Protein AF-A0A5A7VYD6-F1 (afdb_monomer)

pLDDT: mean 73.76, std 12.87, range [40.0, 91.5]

Radius of gyration: 18.4 Å; Cα contacts (8 Å, |Δi|>4): 69; chains: 1; bounding box: 44×25×55 Å

Solvent-accessible surface area (backbone atoms only — not comparable to full-atom values): 7559 Å² total; per-residue (Å²): 104,70,68,56,53,49,51,50,34,57,55,44,69,50,92,60,82,88,51,43,76,74,49,52,60,58,48,55,53,50,49,51,51,53,53,49,54,49,49,53,53,52,52,50,49,53,53,51,52,60,78,46,64,91,51,83,87,81,89,77,80,77,60,70,67,58,56,51,52,51,51,52,34,45,53,50,28,48,52,48,45,53,50,47,53,72,77,47,54,94,91,58,84,72,48,61,68,50,50,34,50,43,48,32,35,46,49,53,34,52,48,54,53,49,53,50,49,53,52,49,49,56,53,46,54,52,52,52,64,74,75,106

Foldseek 3Di:
DLVVLVVLLVVLQDPPQPCLVVVVVVLVVVVVVLVVVLVVLVVVLVVVCVVLVVFDDDDDDDDPVLVVVLVVLVVLLCVLVVVLPVVAPPPDDSGRSSVSNNSSSVSNNSVSVSVVSVVRSVVRVVVSVVRD

Mean predicted aligned error: 9.63 Å

Sequence (132 aa):
MAVADVAVAVYSWLPLRSHSQVVLMPMALITMAILFAGFILVAYHHWVVWSVKDFPPVRVSLPRAYWLACVVSLLYFLAVFVGGAFYYPSGVDLGPAVGLRIFSSGSLFLCLMSLGFVQWLGLRLRAYRAAA

Secondary structure (DSSP, 8-state):
-HHHHHHHHHHHTS--TTSHHHHHHHHHHHHHHHHHHHHHHHHHHHHHHHHTTTSPPP-----HHHHHHHHHHHHHHHHHHHHHHHHS-TTS---HHHHHHHHHHHHHHHHHHHHHHHHHHHHHHHHHHHH-

Nearest PDB structures (foldseek):
  9c12-assembly1_A  TM=4.693E-01  e=7.414E+00  Homo sapiens

Structure (mmCIF, N/CA/C/O backbone):
data_AF-A0A5A7VYD6-F1
#
_entry.id   AF-A0A5A7VYD6-F1
#
loop_
_atom_site.group_PDB
_atom_site.id
_atom_site.type_symbol
_atom_site.label_atom_id
_atom_site.label_alt_id
_atom_site.label_comp_id
_atom_site.label_asym_id
_atom_site.label_entity_id
_atom_site.label_seq_id
_atom_site.pdbx_PDB_ins_code
_atom_site.Cartn_x
_atom_site.Cartn_y
_atom_site.Cartn_z
_atom_site.occupancy
_atom_site.B_iso_or_equiv
_atom_site.auth_seq_id
_atom_site.auth_comp_id
_atom_site.auth_asym_id
_atom_site.auth_atom_id
_atom_site.pdbx_PDB_model_num
ATOM 1 N N . MET A 1 1 ? 9.936 -3.540 8.281 1.00 45.69 1 MET A N 1
ATOM 2 C CA . MET A 1 1 ? 8.789 -2.689 7.900 1.00 45.69 1 MET A CA 1
ATOM 3 C C . MET A 1 1 ? 7.539 -3.554 7.791 1.00 45.69 1 MET A C 1
ATOM 5 O O . MET A 1 1 ? 6.897 -3.707 8.810 1.00 45.69 1 MET A O 1
ATOM 9 N N . ALA A 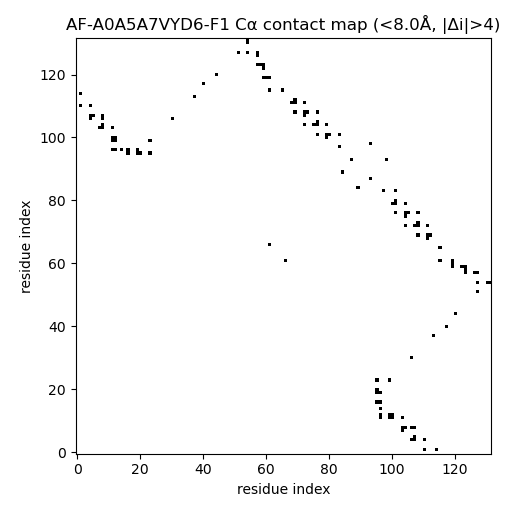1 2 ? 7.297 -4.287 6.694 1.00 40.00 2 ALA A N 1
ATOM 10 C CA . ALA A 1 2 ? 6.086 -5.115 6.543 1.00 40.00 2 ALA A CA 1
ATOM 11 C C . ALA A 1 2 ? 5.839 -6.145 7.671 1.00 40.00 2 ALA A C 1
ATOM 13 O O . ALA A 1 2 ? 4.720 -6.269 8.146 1.00 40.00 2 ALA A O 1
ATOM 14 N N . VAL A 1 3 ? 6.875 -6.844 8.154 1.00 41.59 3 VAL A N 1
ATOM 15 C CA . VAL A 1 3 ? 6.740 -7.781 9.294 1.00 41.59 3 VAL A CA 1
ATOM 16 C C . VAL A 1 3 ? 6.398 -7.051 10.598 1.00 41.59 3 VAL A C 1
ATOM 18 O O . VAL A 1 3 ? 5.627 -7.561 11.403 1.00 41.59 3 VAL A O 1
ATOM 21 N N . ALA A 1 4 ? 6.935 -5.843 10.788 1.00 46.03 4 ALA A N 1
ATOM 22 C CA . ALA A 1 4 ? 6.626 -5.01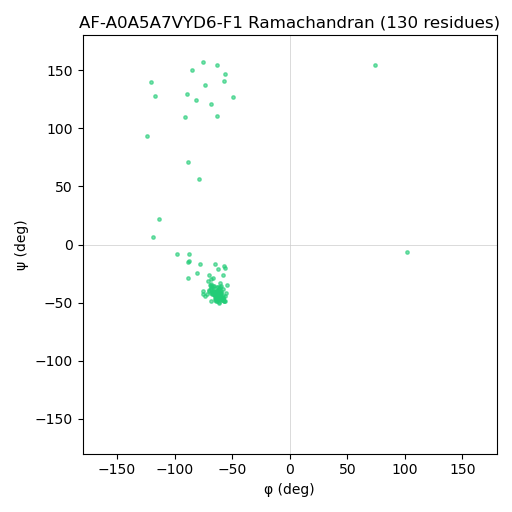5 11.949 1.00 46.03 4 ALA A CA 1
ATOM 23 C C . ALA A 1 4 ? 5.187 -4.484 11.873 1.00 46.03 4 ALA A C 1
ATOM 25 O O . ALA A 1 4 ? 4.485 -4.531 12.873 1.00 46.03 4 ALA A O 1
ATOM 26 N N . ASP A 1 5 ? 4.709 -4.090 10.690 1.00 48.62 5 ASP A N 1
ATOM 27 C CA . ASP A 1 5 ? 3.317 -3.669 10.497 1.00 48.62 5 ASP A CA 1
ATOM 28 C C . ASP A 1 5 ? 2.330 -4.825 10.656 1.00 48.62 5 ASP A C 1
ATOM 30 O O . ASP A 1 5 ? 1.264 -4.639 11.231 1.00 48.62 5 ASP A O 1
ATOM 34 N N . VAL A 1 6 ? 2.694 -6.037 10.221 1.00 49.81 6 VAL A N 1
ATOM 35 C CA . VAL A 1 6 ? 1.905 -7.249 10.484 1.00 49.81 6 VAL A CA 1
ATOM 36 C C . VAL A 1 6 ? 1.881 -7.556 11.981 1.00 49.81 6 VAL A C 1
ATOM 38 O O . VAL A 1 6 ? 0.815 -7.839 12.517 1.00 49.81 6 VAL A O 1
ATOM 41 N N . ALA A 1 7 ? 3.011 -7.444 12.684 1.00 53.28 7 ALA A N 1
ATOM 42 C CA . ALA A 1 7 ? 3.059 -7.628 14.134 1.00 53.28 7 ALA A CA 1
ATOM 43 C C . ALA A 1 7 ? 2.221 -6.572 14.874 1.00 53.28 7 ALA A C 1
ATOM 45 O O . ALA A 1 7 ? 1.500 -6.912 15.807 1.00 53.28 7 ALA A O 1
ATOM 46 N N . VAL A 1 8 ? 2.249 -5.316 14.424 1.00 57.12 8 VAL A N 1
ATOM 47 C CA . VAL A 1 8 ? 1.426 -4.222 14.959 1.00 57.12 8 VAL A CA 1
ATOM 48 C C . VAL A 1 8 ? -0.058 -4.445 14.648 1.00 57.12 8 VAL A C 1
ATOM 50 O O . VAL A 1 8 ? -0.898 -4.248 15.524 1.00 57.12 8 VAL A O 1
ATOM 53 N N . ALA A 1 9 ? -0.397 -4.917 13.447 1.00 54.09 9 ALA A N 1
ATOM 54 C CA . ALA A 1 9 ? -1.762 -5.271 13.073 1.00 54.09 9 ALA A CA 1
ATOM 55 C C . ALA A 1 9 ? -2.289 -6.442 13.919 1.00 54.09 9 ALA A C 1
ATOM 57 O O . ALA A 1 9 ? -3.390 -6.356 14.455 1.00 54.09 9 ALA A O 1
ATOM 58 N N . VAL A 1 10 ? -1.491 -7.490 14.137 1.00 56.69 10 VAL A N 1
ATOM 59 C CA . VAL A 1 10 ? -1.844 -8.613 15.025 1.00 56.69 10 VAL A CA 1
ATOM 60 C C . VAL A 1 10 ? -1.962 -8.151 16.481 1.00 56.69 10 VAL A C 1
ATOM 62 O O . VAL A 1 10 ? -2.918 -8.512 17.165 1.00 56.69 10 VAL A O 1
ATOM 65 N N . TYR A 1 11 ? -1.050 -7.297 16.949 1.00 57.12 11 TYR A N 1
ATOM 66 C CA . TYR A 1 11 ? -1.092 -6.732 18.298 1.00 57.12 11 TYR A CA 1
ATOM 67 C C . TYR A 1 11 ? -2.344 -5.875 18.527 1.00 57.12 11 TYR A C 1
ATOM 69 O O . TYR A 1 11 ? -2.983 -5.976 19.570 1.00 57.12 11 TYR A O 1
ATOM 77 N N . SER A 1 12 ? -2.754 -5.091 17.527 1.00 55.88 12 SER A N 1
ATOM 78 C CA . SER A 1 12 ? -3.962 -4.257 17.580 1.00 55.88 12 SER A CA 1
ATOM 79 C C . SER A 1 12 ? -5.275 -5.055 17.675 1.00 55.88 12 SER A C 1
ATOM 81 O O . SER A 1 12 ? -6.308 -4.499 18.047 1.00 55.88 12 SER A O 1
ATOM 83 N N . TRP A 1 13 ? -5.237 -6.356 17.362 1.00 55.31 13 TRP A N 1
ATOM 84 C CA . TRP A 1 13 ? -6.364 -7.282 17.492 1.00 55.31 13 TRP A CA 1
ATOM 85 C C . TRP A 1 13 ? -6.460 -7.943 18.874 1.00 55.31 13 TRP A C 1
ATOM 87 O O . TRP A 1 13 ? -7.512 -8.497 19.205 1.00 55.31 13 TRP A O 1
ATOM 97 N N . LEU A 1 14 ? -5.406 -7.875 19.697 1.00 56.44 14 LEU A N 1
ATOM 98 C CA . LEU A 1 14 ? -5.434 -8.398 21.062 1.00 56.44 14 LEU A CA 1
ATOM 99 C C . LEU A 1 14 ? -6.279 -7.482 21.968 1.00 56.44 14 LEU A C 1
ATOM 101 O O . LEU A 1 14 ? -6.150 -6.258 21.904 1.00 56.44 14 LEU A O 1
ATOM 105 N N . PRO A 1 15 ? -7.134 -8.036 22.849 1.00 52.62 15 PRO A N 1
ATOM 106 C CA . PRO A 1 15 ? -8.046 -7.264 23.690 1.00 52.62 15 PRO A CA 1
ATOM 107 C C . PRO A 1 15 ? -7.319 -6.654 24.904 1.00 52.62 15 PRO A C 1
ATOM 109 O O . PRO A 1 15 ? -7.696 -6.873 26.053 1.00 52.62 15 PRO A O 1
ATOM 112 N N . LEU A 1 16 ? -6.268 -5.865 24.677 1.00 54.44 16 LEU A N 1
ATOM 113 C CA . LEU A 1 16 ? -5.538 -5.147 25.726 1.00 54.44 16 LEU A CA 1
ATOM 114 C C . LEU A 1 16 ? -6.184 -3.773 25.958 1.00 54.44 16 LEU A C 1
ATOM 116 O O . LEU A 1 16 ? -5.643 -2.723 25.616 1.00 54.44 16 LEU A O 1
ATOM 120 N N . ARG A 1 17 ? -7.382 -3.798 26.555 1.00 47.25 17 ARG A N 1
ATOM 121 C CA . ARG A 1 17 ? -8.229 -2.622 26.844 1.00 47.25 17 ARG A CA 1
ATOM 122 C C . ARG A 1 17 ? -7.546 -1.550 27.713 1.00 47.25 17 ARG A C 1
ATOM 124 O O . ARG A 1 17 ? -8.011 -0.420 27.734 1.00 47.25 17 ARG A O 1
ATOM 131 N N . SER A 1 18 ? -6.471 -1.894 28.425 1.00 56.94 18 SER A N 1
ATOM 132 C CA . SER A 1 18 ? -5.798 -1.030 29.404 1.00 56.94 18 SER A CA 1
ATOM 133 C C . SER A 1 18 ? -4.714 -0.102 28.839 1.00 56.94 18 SER A C 1
ATOM 135 O O . SER A 1 18 ? -4.324 0.829 29.533 1.00 56.94 18 SER A O 1
ATOM 137 N N . HIS A 1 19 ? -4.233 -0.305 27.605 1.00 56.25 19 HIS A N 1
ATOM 138 C CA . HIS A 1 19 ? -3.073 0.437 27.062 1.00 56.25 19 HIS A CA 1
ATOM 139 C C . HIS A 1 19 ? -3.387 1.265 25.814 1.00 56.25 19 HIS A C 1
ATOM 141 O O . HIS A 1 19 ? -2.503 1.835 25.177 1.00 56.25 19 HIS A O 1
ATOM 147 N N . SER A 1 20 ? -4.652 1.344 25.429 1.00 53.34 20 SER A N 1
ATOM 148 C CA . SER A 1 20 ? -5.014 1.789 24.092 1.00 53.34 20 SER A CA 1
ATOM 149 C C . SER A 1 20 ? -4.736 3.261 23.784 1.00 53.34 20 SER A C 1
ATOM 151 O O . SER A 1 20 ? -4.454 3.586 22.636 1.00 53.34 20 SER A O 1
ATOM 153 N N . GLN A 1 21 ? -4.773 4.153 24.780 1.00 54.94 21 GLN A N 1
ATOM 154 C CA . GLN A 1 21 ? -4.418 5.563 24.567 1.00 54.94 21 GLN A CA 1
ATOM 155 C C . GLN A 1 21 ? -2.915 5.766 24.340 1.00 54.94 21 GLN A C 1
ATOM 157 O O . GLN A 1 21 ? -2.526 6.626 23.555 1.00 54.94 21 GLN A O 1
ATOM 162 N N . VAL A 1 22 ? -2.074 4.923 24.947 1.00 58.00 22 VAL A N 1
ATOM 163 C CA . VAL A 1 22 ? -0.613 4.960 24.769 1.00 58.00 22 VAL A CA 1
ATOM 164 C C . VAL A 1 22 ? -0.215 4.494 23.362 1.00 58.00 22 VAL A C 1
ATOM 166 O O . VAL A 1 22 ? 0.808 4.920 22.839 1.00 58.00 22 VAL A O 1
ATOM 169 N N . VAL A 1 23 ? -1.039 3.661 22.718 1.00 56.91 23 VAL A N 1
ATOM 170 C CA . VAL A 1 23 ? -0.768 3.088 21.386 1.00 56.91 23 VAL A CA 1
ATOM 171 C C . VAL A 1 23 ? -1.273 3.979 20.240 1.00 56.91 23 VAL A C 1
ATOM 173 O O . VAL A 1 23 ? -0.671 3.993 19.167 1.00 56.91 23 VAL A O 1
ATOM 176 N N . LEU A 1 24 ? -2.332 4.767 20.457 1.00 56.88 24 LEU A N 1
ATOM 177 C CA . LEU A 1 24 ? -2.971 5.580 19.409 1.00 56.88 24 LEU A CA 1
ATOM 178 C C . LEU A 1 24 ? -2.073 6.706 18.859 1.00 56.88 24 LEU A C 1
ATOM 180 O O . LEU A 1 24 ? -2.046 6.935 17.650 1.00 56.88 24 LEU A O 1
ATOM 184 N N . MET A 1 25 ? -1.309 7.389 19.717 1.00 56.00 25 MET A N 1
ATOM 185 C CA . MET A 1 25 ? -0.458 8.514 19.300 1.00 56.00 25 MET A CA 1
ATOM 186 C C . MET A 1 25 ? 0.801 8.067 18.518 1.00 56.00 25 MET A C 1
ATOM 188 O O . MET A 1 25 ? 1.054 8.626 17.447 1.00 56.00 25 MET A O 1
ATOM 192 N N . PRO A 1 26 ? 1.549 7.024 18.942 1.00 64.56 26 PRO A N 1
ATOM 193 C CA . PRO A 1 26 ? 2.627 6.448 18.133 1.00 64.56 26 PRO A CA 1
ATOM 194 C C . PRO A 1 26 ? 2.143 5.910 16.784 1.00 64.56 26 PRO A C 1
ATOM 196 O O . PRO A 1 26 ? 2.849 6.034 15.788 1.00 64.56 26 PRO A O 1
ATOM 199 N N . MET A 1 27 ? 0.934 5.344 16.727 1.00 60.50 27 MET A N 1
ATOM 200 C CA . MET A 1 27 ? 0.362 4.811 15.490 1.00 60.50 27 MET A CA 1
ATOM 201 C C . MET A 1 27 ? 0.148 5.888 14.425 1.00 60.50 27 MET A C 1
ATOM 203 O O . MET A 1 27 ? 0.574 5.702 13.286 1.00 60.50 27 MET A O 1
ATOM 207 N N . ALA A 1 28 ? -0.432 7.034 14.789 1.00 60.16 28 ALA A N 1
ATOM 208 C CA . ALA A 1 28 ? -0.593 8.149 13.857 1.00 60.16 28 ALA A CA 1
ATOM 209 C C . ALA A 1 28 ? 0.763 8.649 13.322 1.00 60.16 28 ALA A C 1
ATOM 211 O O . ALA A 1 28 ? 0.909 8.867 12.118 1.00 60.16 28 ALA A O 1
ATOM 212 N N . LEU A 1 29 ? 1.774 8.754 14.192 1.00 64.62 29 LEU A N 1
ATOM 213 C CA . LEU A 1 29 ? 3.133 9.153 13.807 1.00 64.62 29 LEU A CA 1
ATOM 214 C C . LEU A 1 29 ? 3.795 8.137 12.865 1.00 64.62 29 LEU A C 1
ATOM 216 O O . LEU A 1 29 ? 4.403 8.533 11.871 1.00 64.62 29 LEU A O 1
ATOM 220 N N . ILE A 1 30 ? 3.641 6.835 13.130 1.00 66.31 30 ILE A N 1
ATOM 221 C CA . ILE A 1 30 ? 4.149 5.765 12.259 1.00 66.31 30 ILE A CA 1
ATOM 222 C C . ILE A 1 30 ? 3.470 5.826 10.889 1.00 66.31 30 ILE A C 1
ATOM 224 O O . ILE A 1 30 ? 4.153 5.775 9.868 1.00 66.31 30 ILE A O 1
ATOM 228 N N . THR A 1 31 ? 2.149 6.004 10.833 1.00 63.75 31 THR A N 1
ATOM 229 C CA . THR A 1 31 ? 1.439 6.150 9.555 1.00 63.75 31 THR A CA 1
ATOM 230 C C . THR A 1 31 ? 1.886 7.385 8.795 1.00 63.75 31 THR A C 1
ATOM 232 O O . THR A 1 31 ? 2.142 7.281 7.598 1.00 63.75 31 THR A O 1
ATOM 235 N N . MET A 1 32 ? 2.041 8.535 9.457 1.00 63.81 32 MET A N 1
ATOM 236 C CA . MET A 1 32 ? 2.575 9.734 8.804 1.00 63.81 32 MET A CA 1
ATOM 237 C C . MET A 1 32 ? 3.986 9.496 8.258 1.00 63.81 32 MET A C 1
ATOM 239 O O . MET A 1 32 ? 4.260 9.878 7.123 1.00 63.81 32 MET A O 1
ATOM 243 N N . ALA A 1 33 ? 4.856 8.812 9.006 1.00 70.75 33 ALA A N 1
ATOM 244 C CA . ALA A 1 33 ? 6.198 8.468 8.543 1.00 70.75 33 ALA A CA 1
ATOM 245 C C . ALA A 1 33 ? 6.173 7.526 7.323 1.00 70.75 33 ALA A C 1
ATOM 247 O O . ALA A 1 33 ? 6.913 7.748 6.364 1.00 70.75 33 ALA A O 1
ATOM 248 N N . ILE A 1 34 ? 5.294 6.516 7.318 1.00 68.94 34 ILE A N 1
ATOM 249 C C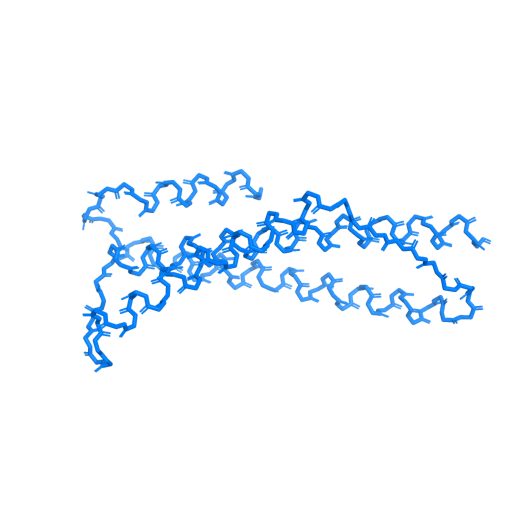A . ILE A 1 34 ? 5.109 5.594 6.184 1.00 68.94 34 ILE A CA 1
ATOM 250 C C . ILE A 1 34 ? 4.591 6.346 4.952 1.00 68.94 34 ILE A C 1
ATOM 252 O O . ILE A 1 34 ? 5.131 6.179 3.857 1.00 68.94 34 ILE A O 1
ATOM 256 N N . LEU A 1 35 ? 3.578 7.199 5.120 1.00 69.00 35 LEU A N 1
ATOM 257 C CA . LEU A 1 35 ? 3.021 8.011 4.036 1.00 69.00 35 LEU A CA 1
ATOM 258 C C . LEU A 1 35 ? 4.059 8.991 3.477 1.00 69.00 35 LEU A C 1
ATOM 260 O O . LEU A 1 35 ? 4.175 9.131 2.261 1.00 69.00 35 LEU A O 1
ATOM 264 N N . PHE A 1 36 ? 4.857 9.618 4.343 1.00 72.50 36 PHE A N 1
ATOM 265 C CA . PHE A 1 36 ? 5.935 10.520 3.942 1.00 72.50 36 PHE A CA 1
ATOM 266 C C . PHE A 1 36 ? 7.045 9.791 3.174 1.00 72.50 36 PHE A C 1
ATOM 268 O O . PHE A 1 36 ? 7.481 10.258 2.122 1.00 72.50 36 PHE A O 1
ATOM 275 N N . ALA A 1 37 ? 7.453 8.603 3.630 1.00 74.94 37 ALA A N 1
ATOM 276 C CA . ALA A 1 37 ? 8.394 7.761 2.894 1.00 74.94 37 ALA A CA 1
ATOM 277 C C . ALA A 1 37 ? 7.837 7.363 1.514 1.00 74.94 37 ALA A C 1
ATOM 279 O O . ALA A 1 37 ? 8.559 7.413 0.514 1.00 74.94 37 ALA A O 1
ATOM 280 N N . GLY A 1 38 ? 6.542 7.035 1.441 1.00 71.81 38 GLY A N 1
ATOM 281 C CA . GLY A 1 38 ? 5.834 6.789 0.184 1.00 71.81 38 GLY A CA 1
ATOM 282 C C . GLY A 1 38 ? 5.854 8.002 -0.750 1.00 71.81 38 GLY A C 1
ATOM 283 O O . GLY A 1 38 ? 6.164 7.858 -1.932 1.00 71.81 38 GLY A O 1
ATOM 284 N N . PHE A 1 39 ? 5.608 9.203 -0.223 1.00 76.12 39 PHE A N 1
ATOM 285 C CA . PHE A 1 39 ? 5.674 10.452 -0.984 1.00 76.12 39 PHE A CA 1
ATOM 286 C C . PHE A 1 39 ? 7.070 10.699 -1.574 1.00 76.12 39 PHE A C 1
ATOM 288 O O . PHE A 1 39 ? 7.181 10.966 -2.771 1.00 76.12 39 PHE A O 1
ATOM 295 N N . ILE A 1 40 ? 8.137 10.536 -0.782 1.00 82.56 40 ILE A N 1
ATOM 296 C CA . ILE A 1 40 ? 9.526 10.667 -1.261 1.00 82.56 40 ILE A CA 1
ATOM 297 C C . ILE A 1 40 ? 9.802 9.684 -2.406 1.00 82.56 40 ILE A C 1
ATOM 299 O O . ILE A 1 40 ? 10.385 10.062 -3.422 1.00 82.56 40 ILE A O 1
ATOM 303 N N . LEU A 1 41 ? 9.355 8.434 -2.274 1.00 77.38 41 LEU A N 1
ATOM 304 C CA . LEU A 1 41 ? 9.509 7.399 -3.300 1.00 77.38 41 LEU A CA 1
ATOM 305 C C . LEU A 1 41 ? 8.773 7.744 -4.603 1.00 77.38 41 LEU A C 1
ATOM 307 O O . LEU A 1 41 ? 9.315 7.534 -5.690 1.00 77.38 41 LEU A O 1
ATOM 311 N N . VAL A 1 42 ? 7.559 8.291 -4.514 1.00 79.00 42 VAL A N 1
ATOM 312 C CA . VAL A 1 42 ? 6.784 8.736 -5.683 1.00 79.00 42 VAL A CA 1
ATOM 313 C C . VAL A 1 42 ? 7.431 9.952 -6.347 1.00 79.00 42 VAL A C 1
ATOM 315 O O . VAL A 1 42 ? 7.525 9.988 -7.578 1.00 79.00 42 VAL A O 1
ATOM 318 N N . ALA A 1 43 ? 7.910 10.916 -5.559 1.00 82.44 43 ALA A N 1
ATOM 319 C CA . ALA A 1 43 ? 8.634 12.082 -6.057 1.00 82.44 43 ALA A CA 1
ATOM 320 C C . ALA A 1 43 ? 9.931 11.664 -6.770 1.00 82.44 43 ALA A C 1
ATOM 322 O O . ALA A 1 43 ? 10.184 12.092 -7.896 1.00 82.44 43 ALA A O 1
ATOM 323 N N . TYR A 1 44 ? 10.697 10.745 -6.174 1.00 83.31 44 TYR A N 1
ATOM 324 C CA . TYR A 1 44 ? 11.891 10.164 -6.787 1.00 83.31 44 TYR A CA 1
ATOM 325 C C . TYR A 1 44 ? 11.569 9.415 -8.087 1.00 83.31 44 TYR A C 1
ATOM 327 O O . TYR A 1 44 ? 12.260 9.601 -9.086 1.00 83.31 44 TYR A O 1
ATOM 335 N N . HIS A 1 45 ? 10.491 8.620 -8.122 1.00 81.75 45 HIS A N 1
ATOM 336 C CA . HIS A 1 45 ? 10.034 7.973 -9.356 1.00 81.75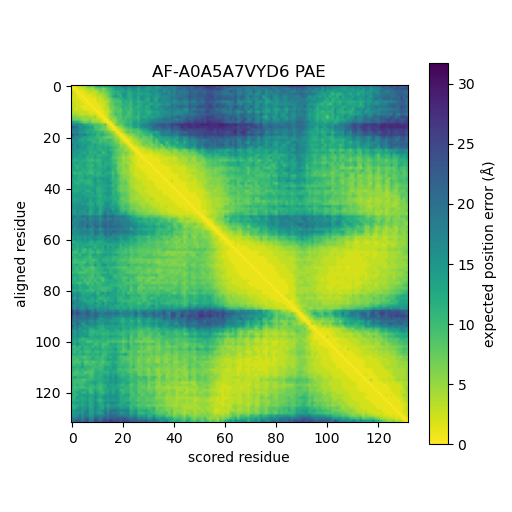 45 HIS A CA 1
ATOM 337 C C . HIS A 1 45 ? 9.764 9.005 -10.462 1.00 81.75 45 HIS A C 1
ATOM 339 O O . HIS A 1 45 ? 10.219 8.821 -11.589 1.00 81.75 45 HIS A O 1
ATOM 345 N N . HIS A 1 46 ? 9.025 10.079 -10.160 1.00 83.62 46 HIS A N 1
ATOM 346 C CA . HIS A 1 46 ? 8.710 11.123 -11.142 1.00 83.62 46 HIS A CA 1
ATOM 347 C C . HIS A 1 46 ? 9.966 11.831 -11.641 1.00 83.62 46 HIS A C 1
ATOM 349 O O . HIS A 1 46 ? 10.104 12.034 -12.846 1.00 83.62 46 HIS A O 1
ATOM 355 N N . TRP A 1 47 ? 10.902 12.132 -10.739 1.00 86.62 47 TRP A N 1
ATOM 356 C CA . TRP A 1 47 ? 12.200 12.689 -11.099 1.00 86.62 47 TRP A CA 1
ATOM 357 C C . TRP A 1 47 ? 12.957 11.781 -12.072 1.00 86.62 47 TRP A C 1
ATOM 359 O O . TRP A 1 47 ? 13.411 12.238 -13.121 1.00 86.62 47 TRP A O 1
ATOM 369 N N . VAL A 1 48 ? 13.045 10.478 -11.774 1.00 81.06 48 VAL A N 1
ATOM 370 C CA . VAL A 1 48 ? 13.746 9.542 -12.658 1.00 81.06 48 VAL A CA 1
ATOM 371 C C . VAL A 1 48 ? 13.037 9.416 -14.001 1.00 81.06 48 VAL A C 1
ATOM 373 O O . VAL A 1 48 ? 13.700 9.539 -15.025 1.00 81.06 48 VAL A O 1
ATOM 376 N N . VAL A 1 49 ? 11.714 9.232 -14.027 1.00 80.06 49 VAL A N 1
ATOM 377 C CA . VAL A 1 49 ? 10.954 9.141 -15.286 1.00 80.06 49 VAL A CA 1
ATOM 378 C C . VAL A 1 49 ? 11.139 10.387 -16.149 1.00 80.06 49 VAL A C 1
ATOM 380 O O . VAL A 1 49 ? 11.289 10.253 -17.360 1.00 80.06 49 VAL A O 1
ATOM 383 N N . TRP A 1 50 ? 11.196 11.577 -15.547 1.00 85.00 50 TRP A N 1
ATOM 384 C CA . TRP A 1 50 ? 11.518 12.802 -16.277 1.00 85.00 50 TRP A CA 1
ATOM 385 C C . TRP A 1 50 ? 12.934 12.737 -16.862 1.00 85.00 50 TRP A C 1
ATOM 387 O O . TRP A 1 50 ? 13.116 13.002 -18.049 1.00 85.00 50 TRP A O 1
ATOM 397 N N . SER A 1 51 ? 13.930 12.321 -16.075 1.00 83.06 51 SER A N 1
ATOM 398 C CA . SER A 1 51 ? 15.321 12.226 -16.546 1.00 83.06 51 SER A CA 1
ATOM 399 C C . SER A 1 51 ? 15.535 11.232 -17.698 1.00 83.06 51 SER A C 1
ATOM 401 O O . SER A 1 51 ? 16.505 11.373 -18.433 1.00 83.06 51 SER A O 1
ATOM 403 N N . VAL A 1 52 ? 14.626 10.266 -17.891 1.00 81.62 52 VAL A N 1
ATOM 404 C CA . VAL A 1 52 ? 14.684 9.260 -18.970 1.00 81.62 52 VAL A CA 1
ATOM 405 C C . VAL A 1 52 ? 13.555 9.401 -19.998 1.00 81.62 52 VAL A C 1
ATOM 407 O O . VAL A 1 52 ? 13.238 8.442 -20.698 1.00 81.62 52 VAL A O 1
ATOM 410 N N . LYS A 1 53 ? 12.933 10.583 -20.110 1.00 78.00 53 LYS A N 1
ATOM 411 C CA . LYS A 1 53 ? 11.790 10.830 -21.014 1.00 78.00 53 LYS A CA 1
ATOM 412 C C . LYS A 1 53 ? 12.080 10.542 -22.495 1.00 78.00 53 LYS A C 1
ATOM 414 O O . LYS A 1 53 ? 11.152 10.244 -23.238 1.00 78.00 53 LYS A O 1
ATOM 419 N N . ASP A 1 54 ? 13.346 10.642 -22.898 1.00 81.62 54 ASP A N 1
ATOM 420 C CA . ASP A 1 54 ? 13.786 10.468 -24.285 1.00 81.62 54 ASP A CA 1
ATOM 421 C C . ASP A 1 54 ? 14.081 8.988 -24.619 1.00 81.62 54 ASP A C 1
ATOM 423 O O . ASP A 1 54 ? 14.277 8.638 -25.782 1.00 81.62 54 ASP A O 1
ATOM 427 N N . PHE A 1 55 ? 14.069 8.097 -23.617 1.00 76.62 55 PHE A N 1
ATOM 428 C CA . PHE A 1 55 ? 14.229 6.655 -23.804 1.00 76.62 55 PHE A CA 1
ATOM 429 C C . PHE A 1 55 ? 12.894 5.971 -24.133 1.00 76.62 55 PHE A C 1
ATOM 431 O O . PHE A 1 55 ? 11.835 6.392 -23.653 1.00 76.62 55 PHE A O 1
ATOM 438 N N . PRO A 1 56 ? 12.915 4.864 -24.900 1.00 80.06 56 PRO A N 1
ATOM 439 C CA . PRO A 1 56 ? 11.711 4.099 -25.192 1.00 80.06 56 PRO A CA 1
ATOM 440 C C . PRO A 1 56 ? 11.019 3.619 -23.900 1.00 80.06 56 PRO A C 1
ATOM 442 O O . PRO A 1 56 ? 11.677 3.215 -22.935 1.00 80.06 56 PRO A O 1
ATOM 445 N N . PRO A 1 57 ? 9.675 3.646 -23.849 1.00 77.62 57 PRO A N 1
ATOM 446 C CA . PRO A 1 57 ? 8.935 3.347 -22.631 1.00 77.62 57 PRO A CA 1
ATOM 447 C C . PRO A 1 57 ? 9.063 1.871 -22.240 1.00 77.62 57 PRO A C 1
ATOM 449 O O . PRO A 1 57 ? 8.621 0.975 -22.960 1.00 77.62 57 PRO A O 1
ATOM 452 N N . VAL A 1 58 ? 9.594 1.611 -21.043 1.00 80.56 58 VAL A N 1
ATOM 453 C CA . VAL A 1 58 ? 9.658 0.258 -20.479 1.00 80.56 58 VAL A CA 1
ATOM 454 C C . VAL A 1 58 ? 8.316 -0.124 -19.853 1.00 80.56 58 VAL A C 1
ATOM 456 O O . VAL A 1 58 ? 7.826 0.541 -18.935 1.00 80.56 58 VAL A O 1
ATOM 459 N N . ARG A 1 59 ? 7.748 -1.252 -20.294 1.00 82.69 59 ARG A N 1
ATOM 460 C CA . ARG A 1 59 ? 6.574 -1.871 -19.666 1.00 82.69 59 ARG A CA 1
ATOM 461 C C . ARG A 1 59 ? 7.013 -2.880 -18.608 1.00 82.69 59 ARG A C 1
ATOM 463 O O . ARG A 1 59 ? 7.514 -3.949 -18.934 1.00 82.69 59 ARG A O 1
ATOM 470 N N . VAL A 1 60 ? 6.787 -2.545 -17.341 1.00 85.50 60 VAL A N 1
ATOM 471 C CA . VAL A 1 60 ? 6.986 -3.451 -16.202 1.00 85.50 60 VAL A CA 1
ATOM 472 C C . VAL A 1 60 ? 5.645 -3.675 -15.517 1.00 85.50 60 VAL A C 1
ATOM 474 O O . VAL A 1 60 ? 4.969 -2.712 -15.150 1.00 85.50 60 VAL A O 1
ATOM 477 N N . SER A 1 61 ? 5.272 -4.938 -15.318 1.00 86.81 61 SER A N 1
ATOM 478 C CA . SER A 1 61 ? 4.062 -5.339 -14.597 1.00 86.81 61 SER A CA 1
ATOM 479 C C . SER A 1 61 ? 4.406 -6.199 -13.387 1.00 86.81 61 SER A C 1
ATOM 481 O O . SER A 1 61 ? 5.254 -7.085 -13.478 1.00 86.81 61 SER A O 1
ATOM 483 N N . LEU A 1 62 ? 3.705 -5.983 -12.275 1.00 88.12 62 LEU A N 1
ATOM 484 C CA . LEU A 1 62 ? 3.758 -6.884 -11.124 1.00 88.12 62 LEU A CA 1
ATOM 485 C C . LEU A 1 62 ? 2.957 -8.175 -11.388 1.00 88.12 62 LEU A C 1
ATOM 487 O O . LEU A 1 62 ? 2.037 -8.161 -12.214 1.00 88.12 62 LEU A O 1
ATOM 491 N N . PRO A 1 63 ? 3.263 -9.282 -10.682 1.00 89.69 63 PRO A N 1
ATOM 492 C CA . PRO A 1 63 ? 2.525 -10.537 -10.805 1.00 89.69 63 PRO A CA 1
ATOM 493 C C . PRO A 1 63 ? 1.027 -10.367 -10.529 1.00 89.69 63 PRO A C 1
ATOM 495 O O . PRO A 1 63 ? 0.633 -9.609 -9.646 1.00 89.69 63 PRO A O 1
ATOM 498 N N . ARG A 1 64 ? 0.170 -11.138 -11.212 1.00 90.25 64 ARG A N 1
ATOM 499 C CA . ARG A 1 64 ? -1.293 -11.112 -10.985 1.00 90.25 64 ARG A CA 1
ATOM 500 C C . ARG A 1 64 ? -1.677 -11.364 -9.521 1.00 90.25 64 ARG A C 1
ATOM 502 O O . ARG A 1 64 ? -2.608 -10.743 -9.024 1.00 90.25 64 ARG A O 1
ATOM 509 N N . ALA A 1 65 ? -0.923 -12.217 -8.824 1.00 89.88 65 ALA A N 1
ATOM 510 C CA . ALA A 1 65 ? -1.123 -12.505 -7.404 1.00 89.88 65 ALA A CA 1
ATOM 511 C C . ALA A 1 65 ? -0.981 -11.260 -6.508 1.00 89.88 65 ALA A C 1
ATOM 513 O O . ALA A 1 65 ? -1.702 -11.137 -5.522 1.00 89.88 65 ALA A O 1
ATOM 514 N N . TYR A 1 66 ? -0.108 -10.310 -6.869 1.00 88.38 66 TYR A N 1
ATOM 515 C CA . TYR A 1 66 ? 0.025 -9.044 -6.146 1.00 88.38 66 TYR A CA 1
ATOM 516 C C . TYR A 1 66 ? -1.247 -8.197 -6.259 1.00 88.38 66 TYR A C 1
ATOM 518 O O . TYR A 1 66 ? -1.753 -7.691 -5.259 1.00 88.38 66 TYR A O 1
ATOM 526 N N . TRP A 1 67 ? -1.791 -8.082 -7.473 1.00 88.12 67 TRP A N 1
ATOM 527 C CA . TRP A 1 67 ? -3.024 -7.333 -7.712 1.00 88.12 67 TRP A CA 1
ATOM 528 C C . TRP A 1 67 ? -4.211 -7.963 -6.991 1.00 88.12 67 TRP A C 1
ATOM 530 O O . TRP A 1 67 ? -4.993 -7.246 -6.376 1.00 88.12 67 TRP A O 1
ATOM 540 N N . LEU A 1 68 ? -4.298 -9.297 -6.987 1.00 91.50 68 LEU A N 1
ATOM 541 C CA . LEU A 1 68 ? -5.297 -10.016 -6.200 1.00 91.50 68 LEU A CA 1
ATOM 542 C C . LEU A 1 68 ? -5.160 -9.699 -4.703 1.00 91.50 68 LEU A C 1
ATOM 544 O O . LEU A 1 68 ? -6.152 -9.356 -4.068 1.00 91.50 68 LEU A O 1
ATOM 548 N N . ALA A 1 69 ? -3.944 -9.747 -4.150 1.00 87.44 69 ALA A N 1
ATOM 549 C CA . ALA A 1 69 ? -3.697 -9.421 -2.746 1.00 87.44 69 ALA A CA 1
ATOM 550 C C . ALA A 1 69 ? -4.067 -7.966 -2.400 1.00 87.44 69 ALA A C 1
ATOM 552 O O . ALA A 1 69 ? -4.636 -7.727 -1.338 1.00 87.44 69 ALA A O 1
ATOM 553 N N . CYS A 1 70 ? -3.805 -7.009 -3.298 1.00 86.62 70 CYS A N 1
ATOM 554 C CA . CYS A 1 70 ? -4.228 -5.615 -3.126 1.00 86.62 70 CYS A CA 1
ATOM 555 C C . CYS A 1 70 ? -5.747 -5.443 -3.176 1.00 86.62 70 CYS A C 1
ATOM 557 O O . CYS A 1 70 ? -6.302 -4.683 -2.389 1.00 86.62 70 CYS A O 1
ATOM 559 N N . VAL A 1 71 ? -6.434 -6.144 -4.081 1.00 89.56 71 VAL A N 1
ATOM 560 C CA . VAL A 1 71 ? -7.901 -6.101 -4.145 1.00 89.56 71 VAL A CA 1
ATOM 561 C C . VAL A 1 71 ? -8.503 -6.706 -2.879 1.00 89.56 71 VAL A C 1
ATOM 563 O O . VAL A 1 71 ? -9.402 -6.114 -2.293 1.00 89.56 71 VAL A O 1
ATOM 566 N N . VAL A 1 72 ? -7.984 -7.843 -2.410 1.00 91.00 72 VAL A N 1
ATOM 567 C CA . VAL A 1 72 ? -8.454 -8.484 -1.173 1.00 91.00 72 VAL A CA 1
ATOM 568 C C . VAL A 1 72 ? -8.219 -7.587 0.044 1.00 91.00 72 VAL A C 1
ATOM 570 O O . VAL A 1 72 ? -9.125 -7.430 0.862 1.00 91.00 72 VAL A O 1
ATOM 573 N N . SER A 1 73 ? -7.048 -6.954 0.162 1.00 86.38 73 SER A N 1
ATOM 574 C CA . SER A 1 73 ? -6.776 -6.039 1.276 1.00 86.38 73 SER A CA 1
ATOM 575 C C . SER A 1 73 ? -7.612 -4.759 1.208 1.00 86.38 73 SER A C 1
ATOM 577 O O . SER A 1 73 ? -8.058 -4.284 2.251 1.00 86.38 73 SER A O 1
ATOM 579 N N . LEU A 1 74 ? -7.906 -4.249 0.006 1.00 89.19 74 LEU A N 1
ATOM 580 C CA . LEU A 1 74 ? -8.832 -3.133 -0.192 1.00 89.19 74 LEU A CA 1
ATOM 581 C C . LEU A 1 74 ? -10.257 -3.502 0.232 1.00 89.19 74 LEU A C 1
ATOM 583 O O . LEU A 1 74 ? -10.882 -2.751 0.974 1.00 89.19 74 LEU A O 1
ATOM 587 N N . LEU A 1 75 ? -10.768 -4.654 -0.211 1.00 91.44 75 LEU A N 1
ATOM 588 C CA . LEU A 1 75 ? -12.100 -5.132 0.170 1.00 91.44 75 LEU A CA 1
ATOM 589 C C . LEU A 1 75 ? -12.208 -5.324 1.684 1.00 91.44 75 LEU A C 1
ATOM 591 O O . LEU A 1 75 ? -13.214 -4.947 2.278 1.00 91.44 75 LEU A O 1
ATOM 595 N N . TYR A 1 76 ? -11.158 -5.853 2.313 1.00 86.19 76 TYR A N 1
ATOM 596 C CA . TYR A 1 76 ? -11.089 -5.991 3.763 1.00 86.19 76 TYR A CA 1
ATOM 597 C C . TYR A 1 76 ? -11.110 -4.631 4.476 1.00 86.19 76 TYR A C 1
ATOM 599 O O . TYR A 1 76 ? -11.918 -4.431 5.382 1.00 86.19 76 TYR A O 1
ATOM 607 N N . PHE A 1 77 ? -10.283 -3.676 4.039 1.00 85.88 77 PHE A N 1
ATOM 608 C CA . PHE A 1 77 ? -10.291 -2.312 4.572 1.00 85.88 77 PHE A CA 1
ATOM 609 C C . PHE A 1 77 ? -11.667 -1.652 4.424 1.00 85.88 77 PHE A C 1
ATOM 611 O O . PHE A 1 77 ? -12.195 -1.118 5.398 1.00 85.88 77 PHE A O 1
ATOM 618 N N . LEU A 1 78 ? -12.283 -1.743 3.242 1.00 88.62 78 LEU A N 1
ATOM 619 C CA . LEU A 1 78 ? -13.611 -1.187 2.990 1.00 88.62 78 LEU A CA 1
ATOM 620 C C . LEU A 1 78 ? -14.673 -1.842 3.872 1.00 88.62 78 LEU A C 1
ATOM 622 O O . LEU A 1 78 ? -15.487 -1.128 4.444 1.00 88.62 78 LEU A O 1
ATOM 626 N N . ALA A 1 79 ? -14.651 -3.164 4.041 1.00 87.31 79 ALA A N 1
ATOM 627 C CA . ALA A 1 79 ? -15.596 -3.861 4.909 1.00 87.31 79 ALA A CA 1
ATOM 628 C C . ALA A 1 79 ? -15.485 -3.393 6.370 1.00 87.31 79 ALA A C 1
ATOM 630 O O . ALA A 1 79 ? -16.502 -3.122 7.010 1.00 87.31 79 ALA A O 1
ATOM 631 N N . VAL A 1 80 ? -14.260 -3.244 6.888 1.00 84.69 80 VAL A N 1
ATOM 632 C CA . VAL A 1 80 ? -14.018 -2.755 8.255 1.00 84.69 80 VAL A CA 1
ATOM 633 C C . VAL A 1 80 ? -14.418 -1.285 8.398 1.00 84.69 80 VAL A C 1
ATOM 635 O O . VAL A 1 80 ? -15.058 -0.920 9.383 1.00 84.69 80 VAL A O 1
ATOM 638 N N . PHE A 1 81 ? -14.082 -0.447 7.418 1.00 80.81 81 PHE A N 1
ATOM 639 C CA . PHE A 1 81 ? -14.383 0.983 7.439 1.00 80.81 81 PHE A CA 1
ATOM 640 C C . PHE A 1 81 ? -15.887 1.256 7.327 1.00 80.81 81 PHE A C 1
ATOM 642 O O . PHE A 1 81 ? -16.446 1.988 8.140 1.00 80.81 81 PHE A O 1
ATOM 649 N N . VAL A 1 82 ? -16.556 0.624 6.361 1.00 85.31 82 VAL A N 1
ATOM 650 C CA . VAL A 1 82 ? -18.001 0.744 6.136 1.00 85.31 82 VAL A CA 1
ATOM 651 C C . VAL A 1 82 ? -18.777 0.152 7.311 1.00 85.31 82 VAL A C 1
ATOM 653 O O . VAL A 1 82 ? -19.709 0.784 7.800 1.00 85.31 82 VAL A O 1
ATOM 656 N N . GLY A 1 83 ? -18.358 -1.008 7.829 1.00 83.31 83 GLY A N 1
ATOM 657 C CA . GLY A 1 83 ? -18.925 -1.575 9.052 1.00 83.31 83 GLY A CA 1
ATOM 658 C C . GLY A 1 83 ? -18.785 -0.622 10.242 1.00 83.31 83 GLY A C 1
A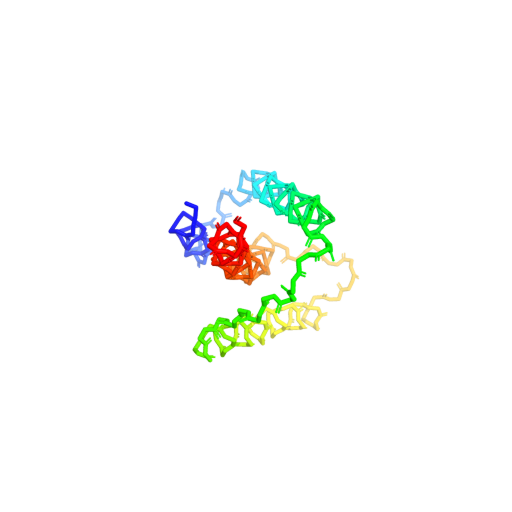TOM 659 O O . GLY A 1 83 ? -19.762 -0.364 10.938 1.00 83.31 83 GLY A O 1
ATOM 660 N N . GLY A 1 84 ? -17.606 -0.025 10.433 1.00 78.12 84 GLY A N 1
ATOM 661 C CA . GLY A 1 84 ? -17.391 1.002 11.454 1.00 78.12 84 GLY A CA 1
ATOM 662 C C . GLY A 1 84 ? -18.326 2.203 11.289 1.00 78.12 84 GLY A C 1
ATOM 663 O O . GLY A 1 84 ? -18.980 2.599 12.247 1.00 78.12 84 GLY A O 1
ATOM 664 N N . ALA A 1 85 ? -18.448 2.734 10.072 1.00 77.19 85 ALA A N 1
ATOM 665 C CA . ALA A 1 85 ? -19.288 3.895 9.779 1.00 77.19 85 ALA A CA 1
ATOM 666 C C . ALA A 1 85 ? -20.795 3.630 9.968 1.00 77.19 85 ALA A C 1
ATOM 668 O O . ALA A 1 85 ? -21.516 4.522 10.407 1.00 77.19 85 ALA A O 1
ATOM 669 N N . PHE A 1 86 ? -21.280 2.420 9.660 1.00 81.75 86 PHE A N 1
ATOM 670 C CA . PHE A 1 86 ? -22.689 2.057 9.862 1.00 81.75 86 PHE A CA 1
ATOM 671 C C . PHE A 1 86 ? -23.039 1.805 11.330 1.00 81.75 86 PHE A C 1
ATOM 673 O O . PHE A 1 86 ? -24.121 2.188 11.771 1.00 81.75 86 PHE A O 1
ATOM 680 N N . TYR A 1 87 ? -22.153 1.150 12.084 1.00 79.38 87 TYR A N 1
ATOM 681 C CA . TYR A 1 87 ? -22.414 0.806 13.485 1.00 79.38 87 TYR A CA 1
ATOM 682 C C . TYR A 1 87 ? -22.170 1.971 14.452 1.00 79.38 87 TYR A C 1
ATOM 684 O O . TYR A 1 87 ? -22.760 1.991 15.532 1.00 79.38 87 TYR A O 1
ATOM 692 N N . TYR A 1 88 ? -21.328 2.936 14.077 1.00 73.94 88 TYR A N 1
ATOM 693 C CA . TYR A 1 88 ? -20.976 4.083 14.911 1.00 73.94 88 TYR A CA 1
ATOM 694 C C . TYR A 1 88 ? -21.274 5.391 14.164 1.00 73.94 88 TYR A C 1
ATOM 696 O O . TYR A 1 88 ? -20.433 5.869 13.398 1.00 73.94 88 TYR A O 1
ATOM 704 N N . PRO A 1 89 ? -22.469 5.978 14.360 1.00 68.06 89 PRO A N 1
ATOM 705 C CA . PRO A 1 89 ? -22.835 7.230 13.714 1.00 68.06 89 PRO A CA 1
ATOM 706 C C . PRO A 1 89 ? -21.921 8.384 14.151 1.00 68.06 89 PRO A C 1
ATOM 708 O O . PRO A 1 89 ? -21.331 8.382 15.235 1.00 68.06 89 PRO A O 1
ATOM 711 N N . SER A 1 90 ? -21.811 9.389 13.282 1.00 60.62 90 SER A N 1
ATOM 712 C CA . SER A 1 90 ? -20.967 10.571 13.472 1.00 60.62 90 SER A CA 1
ATOM 713 C C . SER A 1 90 ? -21.176 11.223 14.843 1.00 60.62 90 SER A C 1
ATOM 715 O O . SER A 1 90 ? -22.303 11.564 15.196 1.00 60.62 90 SER A O 1
ATOM 717 N N . GLY A 1 91 ? -20.086 11.437 15.585 1.00 54.56 91 GLY A N 1
ATOM 718 C CA . GLY A 1 91 ? -20.103 12.073 16.909 1.00 54.56 91 GLY A CA 1
ATOM 719 C C . GLY A 1 91 ? -19.986 11.106 18.090 1.00 54.56 91 GLY A C 1
ATOM 720 O O . GLY A 1 91 ? -19.834 11.563 19.220 1.00 54.56 91 GLY A O 1
ATOM 721 N N . VAL A 1 92 ? -20.003 9.790 17.849 1.00 62.66 92 VAL A N 1
ATOM 722 C CA . VAL A 1 92 ? -19.697 8.786 18.878 1.00 62.66 92 VAL A CA 1
ATOM 723 C C . VAL A 1 92 ? -18.200 8.496 18.889 1.00 62.66 92 VAL A C 1
ATOM 725 O O . VAL A 1 92 ? -17.610 8.199 17.850 1.00 62.66 92 VAL A O 1
ATOM 728 N N . ASP A 1 93 ? -17.586 8.562 20.070 1.00 63.53 93 ASP A N 1
ATOM 729 C CA . ASP A 1 93 ? -16.220 8.080 20.252 1.00 63.53 93 ASP A CA 1
ATOM 730 C C . ASP A 1 93 ? -16.204 6.566 19.984 1.00 63.53 93 ASP A C 1
ATOM 732 O O . ASP A 1 93 ? -16.782 5.775 20.734 1.00 63.53 93 ASP A O 1
ATOM 736 N N . LEU A 1 94 ? -15.577 6.170 18.871 1.00 63.72 94 LEU A N 1
ATOM 737 C CA . LEU A 1 94 ? -15.493 4.788 18.375 1.00 63.72 94 LEU A CA 1
ATOM 738 C C . LEU A 1 94 ? -14.899 3.838 19.422 1.00 63.72 94 LEU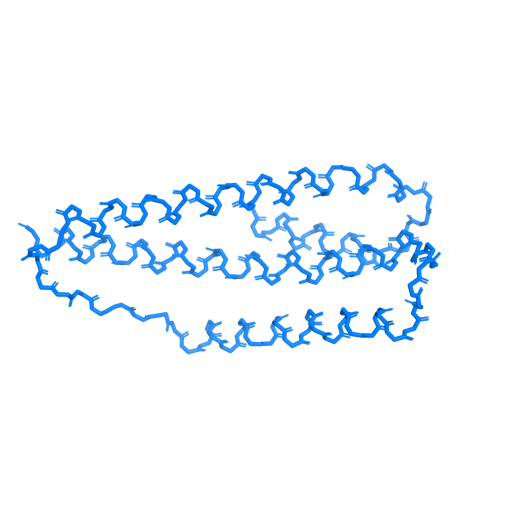 A C 1
ATOM 740 O O . LEU A 1 94 ? -15.073 2.618 19.363 1.00 63.72 94 LEU A O 1
ATOM 744 N N . GLY A 1 95 ? -14.191 4.398 20.397 1.00 66.62 95 GLY A N 1
ATOM 745 C CA . GLY A 1 95 ? -13.469 3.645 21.384 1.00 66.62 95 GLY A CA 1
ATOM 746 C C . GLY A 1 95 ? -12.207 3.020 20.779 1.00 66.62 95 GLY A C 1
ATOM 747 O O . GLY A 1 95 ? -12.100 2.728 19.582 1.00 66.62 95 GLY A O 1
ATOM 748 N N . PRO A 1 96 ? -11.209 2.770 21.625 1.00 64.38 96 PRO A N 1
ATOM 749 C CA . PRO A 1 96 ? -9.874 2.409 21.176 1.00 64.38 96 PRO A CA 1
ATOM 750 C C . PRO A 1 96 ? -9.792 1.118 20.352 1.00 64.38 96 PRO A C 1
ATOM 752 O O . PRO A 1 96 ? -9.009 1.030 19.411 1.00 64.38 96 PRO A O 1
ATOM 755 N N . ALA A 1 97 ? -10.596 0.109 20.695 1.00 66.38 97 ALA A N 1
ATOM 756 C CA . ALA A 1 97 ? -10.572 -1.187 20.019 1.00 6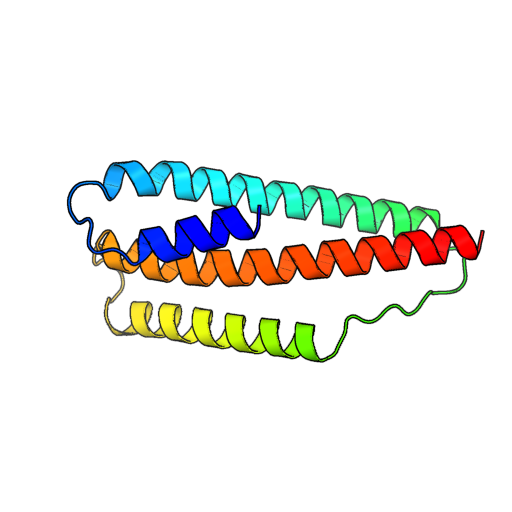6.38 97 ALA A CA 1
ATOM 757 C C . ALA A 1 97 ? -11.100 -1.110 18.576 1.00 66.38 97 ALA A C 1
ATOM 759 O O . ALA A 1 97 ? -10.605 -1.815 17.699 1.00 66.38 97 ALA A O 1
ATOM 760 N N . VAL A 1 98 ? -12.089 -0.252 18.315 1.00 70.75 98 VAL A N 1
ATOM 761 C CA . VAL A 1 98 ? -12.642 -0.050 16.967 1.00 70.75 98 VAL A CA 1
ATOM 762 C C . VAL A 1 98 ? -11.675 0.786 16.134 1.00 70.75 98 VAL A C 1
ATOM 764 O O . VAL A 1 98 ? -11.372 0.412 15.000 1.00 70.75 98 VAL A O 1
ATOM 767 N N . GLY A 1 99 ? -11.10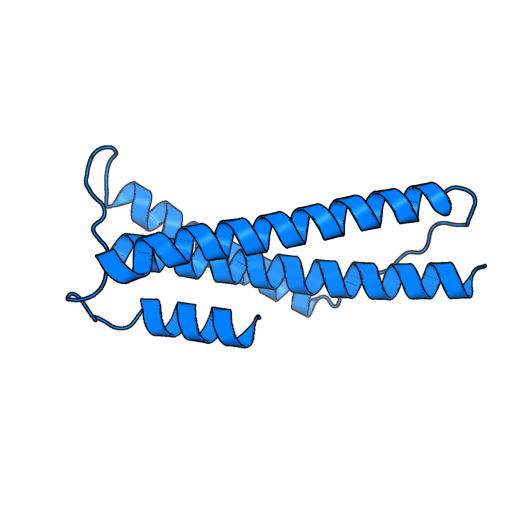2 1.842 16.725 1.00 69.06 99 GLY A N 1
ATOM 768 C CA . GLY A 1 99 ? -10.048 2.639 16.093 1.00 69.06 99 GLY A CA 1
ATOM 769 C C . GLY A 1 99 ? -8.845 1.792 15.665 1.00 69.06 99 GLY A C 1
ATOM 770 O O . GLY A 1 99 ? -8.394 1.897 14.527 1.00 69.06 99 GLY A O 1
ATOM 771 N N . LEU A 1 100 ? -8.389 0.872 16.522 1.00 70.19 100 LEU A N 1
ATOM 772 C CA . LEU A 1 100 ? -7.298 -0.066 16.224 1.00 70.19 100 LEU A CA 1
ATOM 773 C C . LEU A 1 100 ? -7.613 -1.022 15.059 1.00 70.19 100 LEU A C 1
ATOM 775 O O . LEU A 1 100 ? -6.733 -1.327 14.252 1.00 70.19 100 LEU A O 1
ATOM 779 N N . ARG A 1 101 ? -8.864 -1.475 14.922 1.00 73.25 101 ARG A N 1
ATOM 780 C CA . ARG A 1 101 ? -9.294 -2.359 13.820 1.00 73.25 101 ARG A CA 1
ATOM 781 C C . ARG A 1 101 ? -9.354 -1.629 12.478 1.00 73.25 101 ARG A C 1
ATOM 783 O O . ARG A 1 101 ? -8.883 -2.148 11.466 1.00 73.25 101 ARG A O 1
ATOM 790 N N . ILE A 1 102 ? -9.885 -0.407 12.472 1.00 74.25 102 ILE A N 1
ATOM 791 C CA . ILE A 1 102 ? -9.896 0.448 11.277 1.00 74.25 102 ILE A CA 1
ATOM 792 C C . ILE A 1 102 ? -8.457 0.787 10.875 1.00 74.25 102 ILE A C 1
ATOM 794 O O . ILE A 1 102 ? -8.075 0.627 9.717 1.00 74.25 102 ILE A O 1
ATOM 798 N N . PHE A 1 103 ? -7.629 1.169 11.845 1.00 74.75 103 PHE A N 1
ATOM 799 C CA . PHE A 1 103 ? -6.237 1.518 11.604 1.00 74.75 103 PHE A CA 1
ATOM 800 C C . PHE A 1 103 ? -5.412 0.343 11.064 1.00 74.75 103 PHE A C 1
ATOM 802 O O . PHE A 1 103 ? -4.696 0.508 10.083 1.00 74.75 103 PHE A O 1
ATOM 809 N N . SER A 1 104 ? -5.520 -0.847 11.658 1.00 73.31 104 SER A N 1
ATOM 810 C CA . SER A 1 104 ? -4.744 -2.023 11.232 1.00 73.31 104 SER A CA 1
ATOM 811 C C . SER A 1 104 ? -5.118 -2.533 9.845 1.00 73.31 104 SER A C 1
ATOM 813 O O . SER A 1 104 ? -4.243 -2.934 9.080 1.00 73.31 104 SER A O 1
ATOM 815 N N . SER A 1 105 ? -6.402 -2.493 9.485 1.00 79.56 105 SER A N 1
ATOM 816 C CA . SER A 1 105 ? -6.830 -2.816 8.119 1.00 79.56 105 SER A CA 1
ATOM 817 C C . SER A 1 105 ? -6.310 -1.787 7.105 1.00 79.56 105 SER A C 1
ATOM 819 O O . SER A 1 105 ? -5.802 -2.170 6.049 1.00 79.56 105 SER A O 1
ATOM 821 N N . GLY A 1 106 ? -6.343 -0.497 7.457 1.00 77.50 106 GLY A N 1
ATOM 822 C CA . GLY A 1 106 ? -5.773 0.579 6.647 1.00 77.50 106 GLY A CA 1
ATOM 823 C C . GLY A 1 106 ? -4.254 0.476 6.498 1.00 77.50 106 GLY A C 1
ATOM 824 O O . GLY A 1 106 ? -3.739 0.600 5.386 1.00 77.50 106 GLY A O 1
ATOM 825 N N . SER A 1 107 ? -3.526 0.190 7.582 1.00 75.75 107 SER A N 1
ATOM 826 C CA . SER A 1 107 ? -2.069 0.033 7.538 1.00 75.75 107 SER A CA 1
ATOM 827 C C . SER A 1 107 ? -1.671 -1.158 6.671 1.00 75.75 107 SER A C 1
ATOM 829 O O . SER A 1 107 ? -0.805 -1.019 5.815 1.00 75.75 107 SER A O 1
ATOM 831 N N . LEU A 1 108 ? -2.361 -2.296 6.790 1.00 78.38 108 LEU A N 1
ATOM 832 C CA . LEU A 1 108 ? -2.094 -3.483 5.978 1.00 78.38 108 LEU A CA 1
ATOM 833 C C . LEU A 1 108 ? -2.290 -3.212 4.478 1.00 78.38 108 LEU A C 1
ATOM 835 O O . LEU A 1 108 ? -1.450 -3.615 3.666 1.00 78.38 108 LEU A O 1
ATOM 839 N N . PHE A 1 109 ? -3.352 -2.490 4.105 1.00 83.62 109 PHE A N 1
ATOM 840 C CA . PHE A 1 109 ? -3.574 -2.058 2.723 1.00 83.62 109 PHE A CA 1
ATOM 841 C C . PHE A 1 109 ? -2.448 -1.134 2.226 1.00 83.62 109 PHE A C 1
ATOM 843 O O . PHE A 1 109 ? -1.847 -1.398 1.181 1.00 83.62 109 PHE A O 1
ATOM 850 N N . LEU A 1 110 ? -2.102 -0.098 2.996 1.00 79.62 110 LEU A N 1
ATOM 851 C CA . LEU A 1 110 ? -1.030 0.844 2.654 1.00 79.62 110 LEU A CA 1
ATOM 852 C C . LEU A 1 110 ? 0.341 0.156 2.538 1.00 79.62 110 LEU A C 1
ATOM 854 O O . LEU A 1 110 ? 1.128 0.470 1.640 1.00 79.62 110 LEU A O 1
ATOM 858 N N . CYS A 1 111 ? 0.631 -0.819 3.397 1.00 78.56 111 CYS A N 1
ATOM 859 C CA . CYS A 1 111 ? 1.885 -1.567 3.369 1.00 78.56 111 CYS A CA 1
ATOM 860 C C . CYS A 1 111 ? 1.980 -2.492 2.147 1.00 78.56 111 CYS A C 1
ATOM 862 O O . CYS A 1 111 ? 3.031 -2.553 1.509 1.00 78.56 111 CYS A O 1
ATOM 864 N N . LEU A 1 112 ? 0.890 -3.161 1.755 1.00 82.06 112 LEU A N 1
ATOM 865 C CA . LEU A 1 112 ? 0.853 -3.945 0.513 1.00 82.06 112 LEU A CA 1
ATOM 866 C C . LEU A 1 112 ? 1.019 -3.058 -0.730 1.00 82.06 112 LEU A C 1
ATOM 868 O O . LEU A 1 112 ? 1.797 -3.387 -1.633 1.00 82.06 112 LEU A O 1
ATOM 872 N N . MET A 1 113 ? 0.343 -1.910 -0.764 1.00 81.94 113 MET A N 1
ATOM 873 C CA . MET A 1 113 ? 0.462 -0.942 -1.859 1.00 81.94 113 MET A CA 1
ATOM 874 C C . MET A 1 113 ? 1.890 -0.398 -1.983 1.00 81.94 113 MET A C 1
ATOM 876 O O . MET A 1 113 ? 2.478 -0.431 -3.065 1.00 81.94 113 MET A O 1
ATOM 880 N N . SER A 1 114 ? 2.483 0.042 -0.873 1.00 78.94 114 SER A N 1
ATOM 881 C CA . SER A 1 114 ? 3.849 0.579 -0.859 1.00 78.94 114 SER A CA 1
ATOM 882 C C . SER A 1 114 ? 4.903 -0.468 -1.230 1.00 78.94 114 SER A C 1
ATOM 884 O O . SER A 1 114 ? 5.796 -0.168 -2.023 1.00 78.94 114 SER A O 1
ATOM 886 N N . LEU A 1 115 ? 4.786 -1.709 -0.743 1.00 82.00 115 LEU A N 1
ATOM 887 C CA . LEU A 1 115 ? 5.724 -2.784 -1.080 1.00 82.00 115 LEU A CA 1
ATOM 888 C C . LEU A 1 115 ? 5.728 -3.084 -2.585 1.00 82.00 115 LEU A C 1
ATOM 890 O O . LEU A 1 115 ? 6.798 -3.166 -3.194 1.00 82.00 115 LEU A O 1
ATOM 894 N N . GLY A 1 116 ? 4.550 -3.204 -3.200 1.00 85.12 116 GLY A N 1
ATOM 895 C CA . GLY A 1 116 ? 4.475 -3.425 -4.642 1.00 85.12 116 GLY A CA 1
ATOM 896 C C . GLY A 1 116 ? 4.938 -2.222 -5.448 1.00 85.12 116 GLY A C 1
ATOM 897 O O . GLY A 1 116 ? 5.651 -2.405 -6.432 1.00 85.12 116 GLY A O 1
ATOM 898 N N . PHE A 1 117 ? 4.635 -0.999 -5.004 1.00 82.69 117 PHE A N 1
ATOM 899 C CA . PHE A 1 117 ? 5.156 0.209 -5.644 1.00 82.69 117 PHE A CA 1
ATOM 900 C C . PHE A 1 117 ? 6.690 0.233 -5.657 1.00 82.69 117 PHE A C 1
ATOM 902 O O . PHE A 1 117 ? 7.286 0.468 -6.707 1.00 82.69 117 PHE A O 1
ATOM 909 N N . VAL A 1 118 ? 7.341 -0.079 -4.530 1.00 83.12 118 VAL A N 1
ATOM 910 C CA . VAL A 1 118 ? 8.811 -0.142 -4.435 1.00 83.12 118 VAL A CA 1
ATOM 911 C C . VAL A 1 118 ? 9.384 -1.223 -5.353 1.00 83.12 118 VAL A C 1
ATOM 913 O O . VAL A 1 118 ? 10.359 -0.972 -6.064 1.00 83.12 118 VAL A O 1
ATOM 916 N N . GLN A 1 119 ? 8.780 -2.414 -5.383 1.00 85.81 119 GLN A N 1
ATOM 917 C CA . GLN A 1 119 ? 9.216 -3.497 -6.271 1.00 85.81 119 GLN A CA 1
ATOM 918 C C . GLN A 1 119 ? 9.075 -3.117 -7.748 1.00 85.81 119 GLN A C 1
ATOM 920 O O . GLN A 1 119 ? 10.001 -3.321 -8.537 1.00 85.81 119 GLN A O 1
ATOM 925 N N . TRP A 1 120 ? 7.936 -2.532 -8.115 1.00 87.00 120 TRP A N 1
ATOM 926 C CA . TRP A 1 120 ? 7.661 -2.068 -9.468 1.00 87.00 120 TRP A CA 1
ATOM 927 C C . TRP A 1 120 ? 8.633 -0.967 -9.896 1.00 87.00 120 TRP A C 1
ATOM 929 O O . TRP A 1 120 ? 9.253 -1.081 -10.955 1.00 87.00 120 TRP A O 1
ATOM 939 N N . LEU A 1 121 ? 8.843 0.042 -9.045 1.00 83.19 121 LEU A N 1
ATOM 940 C CA . LEU A 1 121 ? 9.822 1.103 -9.263 1.00 83.19 121 LEU A CA 1
ATOM 941 C C . LEU A 1 121 ? 11.226 0.514 -9.451 1.00 83.19 121 LEU A C 1
ATOM 943 O O . LEU A 1 121 ? 11.895 0.837 -10.427 1.00 83.19 121 LEU A O 1
ATOM 947 N N . GLY A 1 122 ? 11.666 -0.392 -8.575 1.00 84.81 122 GLY A N 1
ATOM 948 C CA . GLY A 1 122 ? 12.994 -1.007 -8.660 1.00 84.81 122 GLY A CA 1
ATOM 949 C C . GLY A 1 122 ? 13.210 -1.840 -9.929 1.00 84.81 122 GLY A C 1
ATOM 950 O O . GLY A 1 122 ? 14.301 -1.841 -10.502 1.00 84.81 122 GLY A O 1
ATOM 951 N N . LEU A 1 123 ? 12.183 -2.546 -10.407 1.00 88.00 123 LEU A N 1
ATOM 952 C CA . LEU A 1 123 ? 12.225 -3.242 -11.698 1.00 88.00 123 LEU A CA 1
ATOM 953 C C . LEU A 1 123 ? 12.306 -2.251 -12.864 1.00 88.00 123 LEU A C 1
ATOM 955 O O . LEU A 1 123 ? 13.115 -2.436 -13.772 1.00 88.00 123 LEU A O 1
ATOM 959 N N . ARG A 1 124 ? 11.525 -1.172 -12.807 1.00 84.88 124 ARG A N 1
ATOM 960 C CA . ARG A 1 124 ? 11.504 -0.139 -13.842 1.00 84.88 124 ARG A CA 1
ATOM 961 C C . ARG A 1 124 ? 12.831 0.621 -13.933 1.00 84.88 124 ARG A C 1
ATOM 963 O O . ARG A 1 124 ? 13.343 0.801 -15.031 1.00 84.88 124 ARG A O 1
ATOM 970 N N . LEU A 1 125 ? 13.440 0.977 -12.800 1.00 83.69 125 LEU A N 1
ATOM 971 C CA . LEU A 1 125 ? 14.770 1.601 -12.743 1.00 83.69 125 LEU A CA 1
ATOM 972 C C . LEU A 1 125 ? 15.858 0.712 -13.350 1.00 83.69 125 LEU A C 1
ATOM 974 O O . LEU A 1 125 ? 16.702 1.196 -14.101 1.00 83.69 125 LEU A O 1
ATOM 978 N N . ARG A 1 126 ? 15.842 -0.591 -13.041 1.00 84.69 126 ARG A N 1
ATOM 979 C CA . ARG A 1 126 ? 16.792 -1.553 -13.622 1.00 84.69 126 ARG A CA 1
ATOM 980 C C . ARG A 1 126 ? 16.627 -1.672 -15.130 1.00 84.69 126 ARG A C 1
ATOM 982 O O . ARG A 1 126 ? 17.624 -1.714 -15.837 1.00 84.69 126 ARG A O 1
ATOM 989 N N . ALA A 1 127 ? 15.390 -1.676 -15.613 1.00 85.06 127 ALA A N 1
ATOM 990 C CA . ALA A 1 127 ? 15.120 -1.734 -17.039 1.00 85.06 127 ALA A CA 1
ATOM 991 C C . ALA A 1 127 ? 15.544 -0.453 -17.777 1.00 85.06 127 ALA A C 1
ATOM 993 O O . ALA A 1 127 ? 16.114 -0.555 -18.855 1.00 85.06 127 ALA A O 1
ATOM 994 N N . TYR A 1 128 ? 15.353 0.733 -17.184 1.00 82.19 128 TYR A N 1
ATOM 995 C CA . TYR A 1 128 ? 15.886 1.977 -17.753 1.00 82.19 128 TYR A CA 1
ATOM 996 C C . TYR A 1 128 ? 17.418 1.978 -17.809 1.00 82.19 128 TYR A C 1
ATOM 998 O O . TYR A 1 128 ? 17.979 2.363 -18.825 1.00 82.19 128 TYR A O 1
ATOM 1006 N N . ARG A 1 129 ? 18.100 1.491 -16.762 1.00 81.00 129 ARG A N 1
ATOM 1007 C CA . ARG A 1 129 ? 19.570 1.365 -16.763 1.00 81.00 129 ARG A CA 1
ATOM 1008 C C . ARG A 1 129 ? 20.101 0.343 -17.765 1.00 81.00 129 ARG A C 1
ATOM 1010 O O . ARG A 1 129 ? 21.228 0.488 -18.197 1.00 81.00 129 ARG A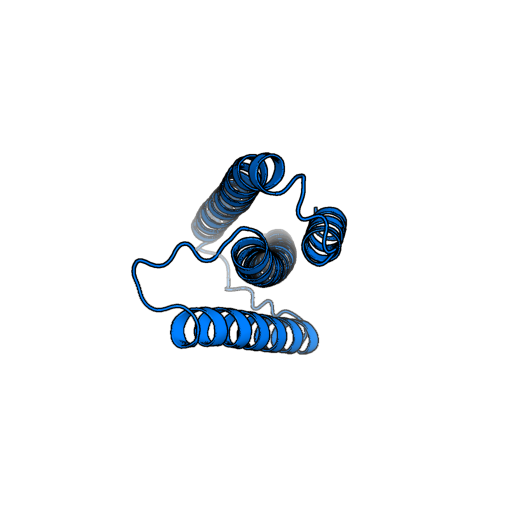 O 1
ATOM 1017 N N . ALA A 1 130 ? 19.332 -0.692 -18.089 1.00 79.12 130 ALA A N 1
ATOM 1018 C CA . ALA A 1 130 ? 19.715 -1.673 -19.103 1.00 79.12 130 ALA A CA 1
ATOM 1019 C C . ALA A 1 130 ? 19.496 -1.164 -20.540 1.00 79.12 130 ALA A C 1
ATOM 1021 O O . ALA A 1 130 ? 20.015 -1.762 -21.477 1.00 79.12 130 ALA A O 1
ATOM 1022 N N . ALA A 1 131 ? 18.695 -0.109 -20.711 1.00 71.06 131 ALA A N 1
ATOM 1023 C CA . ALA A 1 131 ? 18.394 0.507 -22.000 1.00 71.06 131 ALA A CA 1
ATOM 1024 C C . ALA A 1 131 ? 19.251 1.754 -22.303 1.00 71.06 131 ALA A C 1
ATOM 1026 O O . ALA A 1 131 ? 19.159 2.274 -23.414 1.00 71.06 131 ALA A O 1
ATOM 1027 N N . ALA A 1 132 ? 20.025 2.235 -21.324 1.00 64.69 132 ALA A N 1
ATOM 1028 C CA . ALA A 1 132 ? 20.975 3.344 -21.432 1.00 64.69 132 ALA A CA 1
ATOM 1029 C C . ALA A 1 132 ? 22.397 2.820 -21.644 1.00 64.69 132 ALA A C 1
ATOM 1031 O O . ALA A 1 132 ? 23.142 3.482 -22.398 1.00 64.69 132 ALA A O 1
#